Protein AF-A0A1U8IC17-F1 (afdb_monomer)

Structure (mmCIF, N/CA/C/O backbone):
data_AF-A0A1U8IC17-F1
#
_entry.id   AF-A0A1U8IC17-F1
#
loop_
_atom_site.group_PDB
_atom_site.id
_atom_site.type_symbol
_atom_site.label_atom_id
_atom_site.label_alt_id
_atom_site.label_comp_id
_atom_site.label_asym_id
_atom_site.label_entity_id
_atom_site.label_seq_id
_atom_site.pdbx_PDB_ins_code
_atom_site.Cartn_x
_atom_site.Cartn_y
_atom_site.Cartn_z
_atom_site.occupancy
_atom_site.B_iso_or_equiv
_atom_site.auth_seq_id
_atom_site.auth_comp_id
_atom_site.auth_asym_id
_atom_site.auth_atom_id
_atom_site.pdbx_PDB_model_num
ATOM 1 N N . MET A 1 1 ? 4.846 -5.956 4.089 1.00 79.50 1 MET A N 1
ATOM 2 C CA . MET A 1 1 ? 4.095 -5.312 5.195 1.00 79.50 1 MET A CA 1
ATOM 3 C C . MET A 1 1 ? 3.398 -6.319 6.113 1.00 79.50 1 MET A C 1
ATOM 5 O O . MET A 1 1 ? 3.615 -6.245 7.313 1.00 79.50 1 MET A O 1
ATOM 9 N N . LYS A 1 2 ? 2.648 -7.300 5.581 1.00 81.94 2 LYS A N 1
ATOM 10 C CA . LYS A 1 2 ? 1.900 -8.301 6.376 1.00 81.94 2 LYS A CA 1
ATOM 11 C C . LYS A 1 2 ? 2.725 -9.017 7.463 1.00 81.94 2 LYS A C 1
ATOM 13 O O . LYS A 1 2 ? 2.311 -9.045 8.614 1.00 81.94 2 LYS A O 1
ATOM 18 N N . ILE A 1 3 ? 3.926 -9.504 7.128 1.00 84.00 3 ILE A N 1
ATOM 19 C CA . ILE A 1 3 ? 4.834 -10.188 8.076 1.00 84.00 3 ILE A CA 1
ATOM 20 C C . ILE A 1 3 ? 5.244 -9.275 9.245 1.00 84.00 3 ILE A C 1
ATOM 22 O O . ILE A 1 3 ? 5.221 -9.692 10.398 1.00 84.00 3 ILE A O 1
ATOM 26 N N . ALA A 1 4 ? 5.571 -8.010 8.965 1.00 85.56 4 ALA A N 1
ATOM 27 C CA . ALA A 1 4 ? 5.988 -7.055 9.995 1.00 85.56 4 ALA A CA 1
ATOM 28 C C . ALA A 1 4 ? 4.844 -6.695 10.959 1.00 85.56 4 ALA A C 1
ATOM 30 O O . ALA A 1 4 ? 5.073 -6.496 12.151 1.00 85.56 4 ALA A O 1
ATOM 31 N N . LEU A 1 5 ? 3.608 -6.632 10.455 1.00 86.56 5 LEU A N 1
ATOM 32 C CA . LEU A 1 5 ? 2.421 -6.389 11.274 1.00 86.56 5 LEU A CA 1
ATOM 33 C C . LEU A 1 5 ? 2.058 -7.601 12.132 1.00 86.56 5 LEU A C 1
ATOM 35 O O . LEU A 1 5 ? 1.701 -7.426 13.296 1.00 86.56 5 LEU A O 1
ATOM 39 N N . LEU A 1 6 ? 2.197 -8.810 11.582 1.00 87.12 6 LEU A N 1
ATOM 40 C CA . LEU A 1 6 ? 2.054 -10.064 12.325 1.00 87.12 6 LEU A CA 1
ATOM 41 C C . LEU A 1 6 ? 3.057 -10.148 13.475 1.00 87.12 6 LEU A C 1
ATOM 43 O O . LEU A 1 6 ? 2.654 -10.376 14.608 1.00 87.12 6 LEU A O 1
ATOM 47 N N . ALA A 1 7 ? 4.335 -9.857 13.218 1.00 85.56 7 ALA A N 1
ATOM 48 C CA . ALA A 1 7 ? 5.377 -9.864 14.247 1.00 85.56 7 ALA A CA 1
ATOM 49 C C . ALA A 1 7 ? 5.104 -8.884 15.405 1.00 85.56 7 ALA A C 1
ATOM 51 O O . ALA A 1 7 ? 5.613 -9.066 16.506 1.00 85.56 7 ALA A O 1
ATOM 52 N N . LYS A 1 8 ? 4.302 -7.839 15.163 1.00 85.62 8 LYS A N 1
ATOM 53 C CA . LYS A 1 8 ? 3.913 -6.836 16.162 1.00 85.62 8 LYS A CA 1
ATOM 54 C C . LYS A 1 8 ? 2.501 -7.028 16.723 1.00 85.62 8 LYS A C 1
ATOM 56 O O . LYS A 1 8 ? 2.030 -6.140 17.429 1.00 85.62 8 LYS A O 1
ATOM 61 N N . ASN A 1 9 ? 1.810 -8.122 16.389 1.00 85.00 9 ASN A N 1
ATOM 62 C CA . ASN A 1 9 ? 0.401 -8.358 16.737 1.00 85.00 9 ASN A CA 1
ATOM 63 C C . ASN A 1 9 ? -0.541 -7.212 16.314 1.00 85.00 9 ASN A C 1
ATOM 65 O O . ASN A 1 9 ? -1.542 -6.931 16.966 1.00 85.00 9 ASN A O 1
ATOM 69 N N . LYS A 1 10 ? -0.224 -6.524 15.210 1.00 84.81 10 LYS A N 1
ATOM 70 C CA . LYS A 1 10 ? -1.024 -5.409 14.672 1.00 84.81 10 LYS A CA 1
ATOM 71 C C . LYS A 1 10 ? -1.809 -5.773 13.416 1.00 84.81 10 LYS A C 1
ATOM 73 O O . LYS A 1 10 ? -2.480 -4.909 12.862 1.00 84.81 10 LYS A O 1
ATOM 78 N N . LEU A 1 11 ? -1.753 -7.031 12.967 1.00 86.12 11 LEU A N 1
ATOM 79 C CA . LEU A 1 11 ? -2.472 -7.451 11.762 1.00 86.12 11 LEU A CA 1
ATOM 80 C C . LEU A 1 11 ? -3.989 -7.245 11.899 1.00 86.12 11 LEU A C 1
ATOM 82 O O . LEU A 1 11 ? -4.640 -6.857 10.935 1.00 86.12 11 LEU A O 1
ATOM 86 N N . GLY A 1 12 ? -4.537 -7.391 13.108 1.00 83.50 12 GLY A N 1
ATOM 87 C CA . GLY A 1 12 ? -5.974 -7.257 13.314 1.00 83.50 12 GLY A CA 1
ATOM 88 C C . GLY A 1 12 ? -6.549 -5.864 13.021 1.00 83.50 12 GLY A C 1
ATOM 89 O O . GLY A 1 12 ? -7.735 -5.771 12.719 1.00 83.50 12 GLY A O 1
ATOM 90 N N . PHE A 1 13 ? -5.724 -4.807 13.031 1.00 84.75 13 PHE A N 1
ATOM 91 C CA . PHE A 1 13 ? -6.115 -3.446 12.618 1.00 84.75 13 PHE A CA 1
ATOM 92 C C . PHE A 1 13 ? -6.267 -3.302 11.100 1.00 84.75 13 PHE A C 1
ATOM 94 O O . PHE A 1 13 ? -6.965 -2.414 10.621 1.00 84.75 13 PHE A O 1
ATOM 101 N N . VAL A 1 14 ? -5.576 -4.156 10.348 1.00 86.25 14 VAL A N 1
ATOM 102 C CA . VAL A 1 14 ? -5.565 -4.167 8.887 1.00 86.25 14 VAL A CA 1
ATOM 103 C C . VAL A 1 14 ? -6.685 -5.048 8.345 1.00 86.25 14 VAL A C 1
ATOM 105 O O . VAL A 1 14 ? -7.418 -4.625 7.459 1.00 86.25 14 VAL A O 1
ATOM 108 N N . ASP A 1 15 ? -6.857 -6.232 8.930 1.00 83.69 15 ASP A N 1
ATOM 109 C CA . ASP A 1 15 ? -7.887 -7.194 8.524 1.00 83.69 15 ASP A CA 1
ATOM 110 C C . ASP A 1 15 ? -9.280 -6.856 9.107 1.00 83.69 15 ASP A C 1
ATOM 112 O O . ASP A 1 15 ? -10.257 -7.549 8.842 1.00 83.69 15 ASP A O 1
ATOM 116 N N . GLY A 1 16 ? -9.393 -5.790 9.911 1.00 82.19 16 GLY A N 1
ATOM 117 C CA . GLY A 1 16 ? -10.661 -5.296 10.467 1.00 82.19 16 GLY A CA 1
ATOM 118 C C . GLY A 1 16 ? -11.154 -6.013 11.730 1.00 82.19 16 GLY A C 1
ATOM 119 O O . GLY A 1 16 ? -12.099 -5.549 12.357 1.00 82.19 16 GLY A O 1
ATOM 120 N N . THR A 1 17 ? -10.489 -7.090 12.158 1.00 83.06 17 THR A N 1
ATOM 121 C CA . THR A 1 17 ? -10.752 -7.801 13.431 1.00 83.06 17 THR A CA 1
ATOM 122 C C . THR A 1 17 ? -10.689 -6.907 14.675 1.00 83.06 17 THR A C 1
ATOM 124 O O . THR A 1 17 ? -11.408 -7.153 15.637 1.00 83.06 17 THR A O 1
ATOM 127 N N . TYR A 1 18 ? -9.842 -5.874 14.673 1.00 83.06 18 TYR A N 1
ATOM 128 C CA . TYR A 1 18 ? -9.818 -4.834 15.702 1.00 83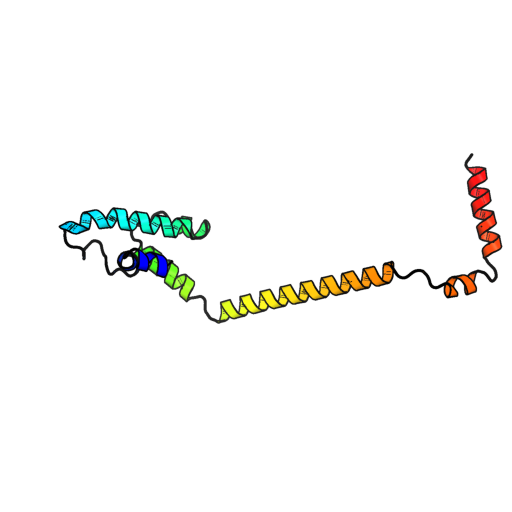.06 18 TYR A CA 1
ATOM 129 C C . TYR A 1 18 ? -10.492 -3.583 15.152 1.00 83.06 18 TYR A C 1
ATOM 131 O O . TYR A 1 18 ? -9.827 -2.646 14.706 1.00 83.06 18 TYR A O 1
ATOM 139 N N . SER A 1 19 ? -11.821 -3.587 15.149 1.00 79.25 19 SER A N 1
ATOM 140 C CA . SER A 1 19 ? -12.615 -2.389 14.895 1.00 79.25 19 SER A CA 1
ATOM 141 C C . SER A 1 19 ? -12.766 -1.573 16.179 1.00 79.25 19 SER A C 1
ATOM 143 O O . SER A 1 19 ? -12.613 -2.097 17.285 1.00 79.25 19 SER A O 1
ATOM 145 N N . LYS A 1 20 ? -13.069 -0.284 16.028 1.00 77.75 20 LYS A N 1
ATOM 146 C CA . LYS A 1 20 ? -13.268 0.620 17.164 1.00 77.75 20 LYS A CA 1
ATOM 147 C C . LYS A 1 20 ? -14.386 0.140 18.098 1.00 77.75 20 LYS A C 1
ATOM 149 O O . LYS A 1 20 ? -14.240 0.252 19.306 1.00 77.75 20 LYS A O 1
ATOM 154 N N . ASP A 1 21 ? -15.430 -0.462 17.531 1.00 79.06 21 ASP A N 1
ATOM 155 C CA . ASP A 1 21 ? -16.619 -0.917 18.259 1.00 79.06 21 ASP A CA 1
ATOM 156 C C . ASP A 1 21 ? -16.492 -2.357 18.791 1.00 79.06 21 ASP A C 1
ATOM 158 O O . ASP A 1 21 ? -17.310 -2.800 19.592 1.00 79.06 21 ASP A O 1
ATOM 162 N N . SER A 1 22 ? -15.484 -3.116 18.341 1.00 75.38 22 SER A N 1
ATOM 163 C CA . SER A 1 22 ? -15.291 -4.523 18.729 1.00 75.38 22 SER A CA 1
ATOM 164 C C . SER A 1 22 ? -14.287 -4.722 19.861 1.00 75.38 22 SER A C 1
ATOM 166 O O . SER A 1 22 ? -14.110 -5.849 20.323 1.00 75.38 22 SER A O 1
ATOM 168 N N . LEU A 1 23 ? -13.573 -3.671 20.267 1.00 76.44 23 LEU A N 1
ATOM 169 C CA . LEU A 1 23 ? -12.635 -3.750 21.379 1.00 76.44 23 LEU A CA 1
ATOM 170 C C . LEU A 1 23 ? -13.355 -3.477 22.704 1.00 76.44 23 LEU A C 1
ATOM 172 O O . LEU A 1 23 ? -14.181 -2.569 22.760 1.00 76.44 23 LEU A O 1
ATOM 176 N N . PRO A 1 24 ? -13.019 -4.213 23.778 1.00 78.19 24 PRO A N 1
ATOM 177 C CA . PRO A 1 24 ? -13.487 -3.883 25.120 1.00 78.19 24 PRO A CA 1
ATOM 178 C C . PRO A 1 24 ? -13.138 -2.433 25.477 1.00 78.19 24 PRO A C 1
ATOM 180 O O . PRO A 1 24 ? -12.057 -1.964 25.108 1.00 78.19 24 PRO A O 1
ATOM 183 N N . ASP A 1 25 ? -13.999 -1.750 26.238 1.00 71.00 25 ASP A N 1
ATOM 184 C CA . ASP A 1 25 ? -13.808 -0.342 26.637 1.00 71.00 25 ASP A CA 1
ATOM 185 C C . ASP A 1 25 ? -12.427 -0.081 27.269 1.00 71.00 25 ASP A C 1
ATOM 187 O O . ASP A 1 25 ? -11.799 0.949 27.019 1.00 71.00 25 ASP A O 1
ATOM 191 N N . GLU A 1 26 ? -11.892 -1.057 28.007 1.00 70.31 26 GLU A N 1
ATOM 192 C CA . GLU A 1 26 ? -10.556 -1.003 28.615 1.00 70.31 26 GLU A CA 1
ATOM 193 C C . GLU A 1 26 ? -9.408 -0.933 27.593 1.00 70.31 26 GLU A C 1
ATOM 195 O O . GLU A 1 26 ? -8.326 -0.454 27.916 1.00 70.31 26 GLU A O 1
ATOM 200 N N . MET A 1 27 ? -9.615 -1.390 26.356 1.00 70.12 27 MET A N 1
ATOM 201 C CA . MET A 1 27 ? -8.617 -1.386 25.276 1.00 70.12 27 MET A CA 1
ATOM 202 C C . MET A 1 27 ? -8.947 -0.396 24.153 1.00 70.12 27 MET A C 1
ATOM 204 O O . MET A 1 27 ? -8.072 -0.083 23.340 1.00 70.12 27 MET A O 1
ATOM 208 N N . GLY A 1 28 ? -10.168 0.145 24.115 1.00 75.00 28 GLY A N 1
ATOM 209 C CA . GLY A 1 28 ? -10.612 1.097 23.095 1.00 75.00 28 GLY A CA 1
ATOM 210 C C . GLY A 1 28 ? -9.734 2.351 23.011 1.00 75.00 28 GLY A C 1
ATOM 211 O O . GLY A 1 28 ? -9.467 2.850 21.916 1.00 75.00 28 GLY A O 1
ATOM 212 N N . TYR A 1 29 ? -9.175 2.809 24.138 1.00 81.12 29 TYR A N 1
ATOM 213 C CA . TYR A 1 29 ? -8.267 3.964 24.160 1.00 81.12 29 TYR A CA 1
ATOM 214 C C . TYR A 1 29 ? -6.951 3.728 23.393 1.00 81.12 29 TYR A C 1
ATOM 216 O O . TYR A 1 29 ? -6.341 4.677 22.899 1.00 81.12 29 TYR A O 1
ATOM 224 N N . GLN A 1 30 ? -6.503 2.471 23.271 1.00 81.94 30 GLN A N 1
ATOM 225 C CA . GLN A 1 30 ? -5.282 2.109 22.541 1.00 81.94 30 GLN A CA 1
ATOM 226 C C . GLN A 1 30 ? -5.518 1.922 21.041 1.00 81.94 30 GLN A C 1
ATOM 228 O O . GLN A 1 30 ? -4.550 1.833 20.275 1.00 81.94 30 GLN A O 1
ATOM 233 N N . TRP A 1 31 ? -6.781 1.868 20.611 1.00 88.38 31 TRP A N 1
ATOM 234 C CA . TRP A 1 31 ? -7.124 1.650 19.213 1.00 88.38 31 TRP A CA 1
ATOM 235 C C . TRP A 1 31 ? -6.658 2.813 18.338 1.00 88.38 31 TRP A C 1
ATOM 237 O O . TRP A 1 31 ? -5.929 2.595 17.372 1.00 88.38 31 TRP A O 1
ATOM 247 N N . GLU A 1 32 ? -7.004 4.047 18.716 1.00 88.06 32 GLU A N 1
ATOM 248 C CA . GLU A 1 32 ? -6.716 5.251 17.926 1.00 88.06 32 GLU A CA 1
ATOM 249 C C . GLU A 1 32 ? -5.200 5.463 17.714 1.00 88.06 32 GLU A C 1
ATOM 251 O O . GLU A 1 32 ? -4.774 5.580 16.561 1.00 88.06 32 GLU A O 1
ATOM 256 N N . PRO A 1 33 ? -4.331 5.394 18.749 1.00 89.56 33 PRO A N 1
ATOM 257 C CA . PRO A 1 33 ? -2.885 5.499 18.546 1.00 89.56 33 PRO A CA 1
ATOM 258 C C . PRO A 1 33 ? -2.316 4.380 17.665 1.00 89.56 33 PRO A C 1
ATOM 260 O O . PRO A 1 33 ? -1.449 4.627 16.825 1.00 89.56 33 PRO A O 1
ATOM 263 N N . CYS A 1 34 ? -2.795 3.141 17.825 1.00 89.19 34 CYS A N 1
ATOM 264 C CA . CYS A 1 34 ? -2.347 2.024 16.994 1.00 89.19 34 CYS A CA 1
ATOM 265 C C . CYS A 1 34 ? -2.759 2.201 15.529 1.00 89.19 34 CYS A C 1
ATOM 267 O O . CYS A 1 34 ? -1.941 1.950 14.642 1.00 89.19 34 CYS A O 1
ATOM 269 N N . ASN A 1 35 ? -3.985 2.663 15.288 1.00 90.94 35 ASN A N 1
ATOM 270 C CA . ASN A 1 35 ? -4.511 2.976 13.966 1.00 90.94 35 ASN A CA 1
ATOM 271 C C . ASN A 1 35 ? -3.657 4.061 13.282 1.00 90.94 35 ASN A C 1
ATOM 273 O O . ASN A 1 35 ? -3.160 3.841 12.179 1.00 90.94 35 ASN A O 1
ATOM 277 N N . VAL A 1 36 ? -3.352 5.168 13.971 1.00 90.81 36 VAL A N 1
ATOM 278 C CA . VAL A 1 36 ? -2.492 6.239 13.429 1.00 90.81 36 VAL A CA 1
ATOM 279 C C . VAL A 1 36 ? -1.063 5.756 13.148 1.00 90.81 36 VAL A C 1
ATOM 281 O O . VAL A 1 36 ? -0.501 6.072 12.098 1.00 90.81 36 VAL A O 1
ATOM 284 N N . ILE A 1 37 ? -0.463 4.952 14.033 1.00 91.56 37 ILE A N 1
ATOM 285 C CA . ILE A 1 37 ? 0.887 4.404 13.810 1.00 91.56 37 ILE A CA 1
ATOM 286 C C . ILE A 1 37 ? 0.920 3.541 12.548 1.00 91.56 37 ILE A C 1
ATOM 288 O O . ILE A 1 37 ? 1.820 3.697 11.720 1.00 91.56 37 ILE A O 1
ATOM 292 N N . VAL A 1 38 ? -0.049 2.643 12.376 1.00 91.12 38 VAL A N 1
ATOM 293 C CA . VAL A 1 38 ? -0.081 1.768 11.200 1.00 91.12 38 VAL A CA 1
ATOM 294 C C . VAL A 1 38 ? -0.389 2.570 9.929 1.00 91.12 38 VAL A C 1
ATOM 296 O O . VAL A 1 38 ? 0.250 2.317 8.907 1.00 91.12 38 VAL A O 1
ATOM 299 N N . LEU A 1 39 ? -1.250 3.597 9.990 1.00 91.69 39 LEU A N 1
ATOM 300 C CA . LEU A 1 39 ? -1.435 4.551 8.885 1.00 91.69 39 LEU A CA 1
ATOM 301 C C . LEU A 1 39 ? -0.118 5.233 8.506 1.00 91.69 39 LEU A C 1
ATOM 303 O O . LEU A 1 39 ? 0.206 5.298 7.323 1.00 91.69 39 LEU A O 1
ATOM 307 N N . SER A 1 40 ? 0.679 5.679 9.483 1.00 91.75 40 SER A N 1
ATOM 308 C CA . SER A 1 40 ? 1.981 6.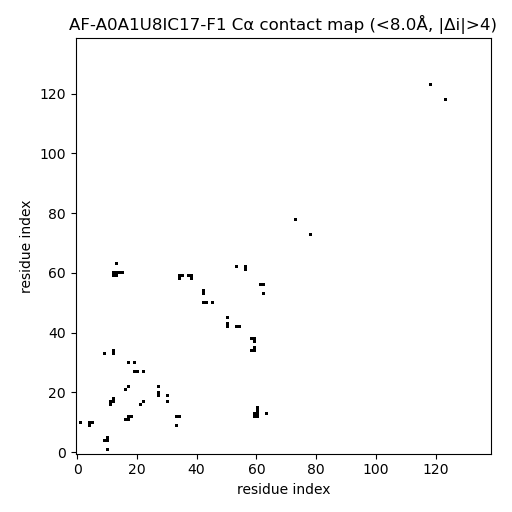303 9.211 1.00 91.75 40 SER A CA 1
ATOM 309 C C . SER A 1 40 ? 2.942 5.349 8.496 1.00 91.75 40 SER A C 1
ATOM 311 O O . SER A 1 40 ? 3.641 5.749 7.568 1.00 91.75 40 SER A O 1
ATOM 313 N N . TRP A 1 41 ? 2.951 4.064 8.868 1.00 91.81 41 TRP A N 1
ATOM 314 C CA . TRP A 1 41 ? 3.772 3.059 8.191 1.00 91.81 41 TRP A CA 1
ATOM 315 C C . TRP A 1 41 ? 3.319 2.849 6.751 1.00 91.81 41 TRP A C 1
ATOM 317 O O . TRP A 1 41 ? 4.161 2.784 5.861 1.00 91.81 41 TRP A O 1
ATOM 327 N N . ILE A 1 42 ? 2.009 2.803 6.503 1.00 90.38 42 ILE A N 1
ATOM 328 C CA . ILE A 1 42 ? 1.465 2.697 5.147 1.00 90.38 42 ILE A CA 1
ATOM 329 C C . ILE A 1 42 ? 1.844 3.940 4.331 1.00 90.38 42 ILE A C 1
ATOM 331 O O . ILE A 1 42 ? 2.450 3.798 3.270 1.00 90.38 42 ILE A O 1
ATOM 335 N N . LEU A 1 43 ? 1.582 5.144 4.846 1.00 91.25 43 LEU A N 1
ATOM 336 C CA . LEU A 1 43 ? 1.898 6.419 4.191 1.00 91.25 43 LEU A CA 1
ATOM 337 C C . LEU A 1 43 ? 3.377 6.540 3.806 1.00 91.25 43 LEU A C 1
ATOM 339 O O . LEU A 1 43 ? 3.683 7.032 2.724 1.00 91.25 43 LEU A O 1
ATOM 343 N N . ASN A 1 44 ? 4.279 6.042 4.654 1.00 90.81 44 ASN A N 1
ATOM 344 C CA . ASN A 1 44 ? 5.723 6.055 4.408 1.00 90.81 44 ASN A CA 1
ATOM 345 C C . ASN A 1 44 ? 6.203 4.994 3.403 1.00 90.81 44 ASN A C 1
ATOM 347 O O . ASN A 1 44 ? 7.358 5.031 2.987 1.00 90.81 44 ASN A O 1
ATOM 351 N N . THR A 1 45 ? 5.357 4.033 3.029 1.00 88.94 45 THR A N 1
ATOM 352 C CA . THR A 1 45 ? 5.725 2.941 2.104 1.00 88.94 45 THR A CA 1
ATOM 353 C C . THR A 1 45 ? 5.132 3.089 0.709 1.00 88.94 45 THR A C 1
ATOM 355 O O . THR A 1 45 ? 5.647 2.490 -0.234 1.00 88.94 45 THR A O 1
ATOM 358 N N . VAL A 1 46 ? 4.054 3.860 0.559 1.00 89.38 46 VAL A N 1
ATOM 359 C CA . VAL A 1 46 ? 3.393 4.077 -0.733 1.00 89.38 46 VAL A CA 1
ATOM 360 C C . VAL A 1 46 ? 4.004 5.262 -1.488 1.00 89.38 46 VAL A C 1
ATOM 362 O O . VAL A 1 46 ? 4.686 6.109 -0.913 1.00 89.38 46 VAL A O 1
ATOM 365 N N . SER A 1 47 ? 3.760 5.338 -2.800 1.00 90.31 47 SER A N 1
ATOM 366 C CA . SER A 1 47 ? 4.187 6.491 -3.601 1.00 90.31 47 SER A CA 1
ATOM 367 C C . SER A 1 47 ? 3.476 7.774 -3.153 1.00 90.31 47 SER A C 1
ATOM 369 O O . SER A 1 47 ? 2.379 7.725 -2.597 1.00 90.31 47 SER A O 1
ATOM 371 N N . LYS A 1 48 ? 4.067 8.939 -3.449 1.00 89.56 48 LYS A N 1
ATOM 372 C CA . LYS A 1 48 ? 3.489 10.250 -3.094 1.00 89.56 48 LYS A CA 1
ATOM 373 C C . LYS A 1 48 ? 2.083 10.475 -3.667 1.00 89.56 48 LYS A C 1
ATOM 375 O O . LYS A 1 48 ? 1.253 11.130 -3.051 1.00 89.56 48 LYS A O 1
ATOM 380 N N . GLU A 1 49 ? 1.817 9.930 -4.850 1.00 88.75 49 GLU A N 1
ATOM 381 C CA . GLU A 1 49 ? 0.503 10.013 -5.492 1.00 88.75 49 GLU A CA 1
ATOM 382 C C . GLU A 1 49 ? -0.550 9.201 -4.725 1.00 88.75 49 GLU A C 1
ATOM 384 O O . GLU A 1 49 ? -1.665 9.666 -4.493 1.00 88.75 49 GLU A O 1
ATOM 389 N N . LEU A 1 50 ? -0.182 7.997 -4.282 1.00 86.31 50 LEU A N 1
ATOM 390 C CA . LEU A 1 50 ? -1.045 7.152 -3.461 1.00 86.31 50 LEU A CA 1
ATOM 391 C C . LEU A 1 50 ? -1.223 7.736 -2.058 1.00 86.31 50 LEU A C 1
ATOM 393 O O . LEU A 1 50 ? -2.347 7.748 -1.562 1.00 86.31 50 LEU A O 1
ATOM 397 N N . SER A 1 51 ? -0.160 8.264 -1.441 1.00 89.12 51 SER A N 1
ATOM 398 C CA . SER A 1 51 ? -0.217 8.838 -0.093 1.00 89.12 51 SER A C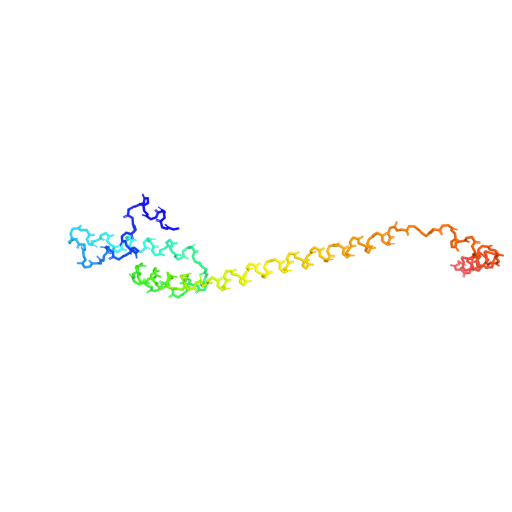A 1
ATOM 399 C C . SER A 1 51 ? -1.175 10.028 -0.015 1.00 89.12 51 SER A C 1
ATOM 401 O O . SER A 1 51 ? -1.972 10.098 0.918 1.00 89.12 51 SER A O 1
ATOM 403 N N . ALA A 1 52 ? -1.183 10.904 -1.026 1.00 88.94 52 ALA A N 1
ATOM 404 C CA . ALA A 1 52 ? -2.093 12.049 -1.101 1.00 88.94 52 ALA A CA 1
ATOM 405 C C . ALA A 1 52 ? -3.576 11.643 -1.054 1.00 88.94 52 ALA A C 1
ATOM 407 O O . ALA A 1 52 ? -4.411 12.397 -0.560 1.00 88.94 52 ALA A O 1
ATOM 408 N N . ARG A 1 53 ? -3.910 10.439 -1.531 1.00 87.12 53 ARG A N 1
ATOM 409 C CA . ARG A 1 53 ? -5.287 9.923 -1.549 1.00 87.12 53 ARG A CA 1
ATOM 410 C C . ARG A 1 53 ? -5.727 9.315 -0.220 1.00 87.12 53 ARG A C 1
ATOM 412 O O . ARG A 1 53 ? -6.925 9.228 0.020 1.00 87.12 53 ARG A O 1
ATOM 419 N N . ILE A 1 54 ? -4.786 8.884 0.620 1.00 89.69 54 ILE A N 1
ATOM 420 C CA . ILE A 1 54 ? -5.070 8.156 1.870 1.00 89.69 54 ILE A CA 1
ATOM 421 C C . ILE A 1 54 ? -4.698 8.946 3.133 1.00 89.69 54 ILE A C 1
ATOM 423 O O . ILE A 1 54 ? -4.970 8.487 4.236 1.00 89.69 54 ILE A O 1
ATOM 427 N N . ILE A 1 55 ? -4.101 10.135 2.994 1.00 87.31 55 ILE A N 1
ATOM 428 C CA . ILE A 1 55 ? -3.623 10.963 4.116 1.00 87.31 55 ILE A CA 1
ATOM 429 C C . ILE A 1 55 ? -4.728 11.372 5.101 1.00 87.31 55 ILE A C 1
ATOM 431 O O . ILE A 1 55 ? -4.454 11.541 6.284 1.00 87.31 55 ILE A O 1
ATOM 435 N N . PHE A 1 56 ? -5.974 11.486 4.632 1.00 86.38 56 PHE A N 1
ATOM 436 C CA . PHE A 1 56 ? -7.137 11.840 5.455 1.00 86.38 56 PHE A CA 1
ATOM 437 C C . PHE A 1 56 ? -7.969 10.628 5.890 1.00 86.38 56 PHE A C 1
ATOM 439 O O . PHE A 1 56 ? -9.087 10.787 6.378 1.00 86.38 56 PHE A O 1
ATOM 446 N N . ALA A 1 57 ? -7.470 9.409 5.685 1.00 87.56 57 ALA A N 1
ATOM 447 C CA . ALA A 1 57 ? -8.209 8.221 6.068 1.00 87.56 57 ALA A CA 1
ATOM 448 C C . ALA A 1 57 ? -8.219 8.038 7.591 1.00 87.56 57 ALA A C 1
ATOM 450 O O . ALA A 1 57 ? -7.188 8.122 8.252 1.00 87.56 57 ALA A O 1
ATOM 451 N N . SER A 1 58 ? -9.395 7.733 8.134 1.00 86.75 58 SER A N 1
ATOM 452 C CA . SER A 1 58 ? -9.608 7.520 9.569 1.00 86.75 58 SER A CA 1
ATOM 453 C C . SER A 1 58 ? -9.387 6.074 10.015 1.00 86.75 58 SER A C 1
ATOM 455 O O . SER A 1 58 ? -9.273 5.811 11.207 1.00 86.75 58 SER A O 1
ATOM 457 N N . SER A 1 59 ? -9.325 5.120 9.084 1.00 89.00 59 SER A N 1
ATOM 458 C CA . SER A 1 59 ? -9.207 3.694 9.392 1.00 89.00 59 SER A CA 1
ATOM 459 C C . SER A 1 59 ? -8.178 3.016 8.500 1.00 89.00 59 SER A C 1
ATOM 461 O O . SER A 1 59 ? -8.278 3.047 7.270 1.00 89.00 59 SER A O 1
ATOM 463 N N . VAL A 1 60 ? -7.218 2.345 9.137 1.00 91.31 60 VAL A N 1
ATOM 464 C CA . VAL A 1 60 ? -6.230 1.485 8.476 1.00 91.31 60 VAL A CA 1
ATOM 465 C C . VAL A 1 60 ? -6.906 0.410 7.632 1.00 91.31 60 VAL A C 1
ATOM 467 O O . VAL A 1 60 ? -6.464 0.162 6.514 1.00 91.31 60 VAL A O 1
ATOM 470 N N . ALA A 1 61 ? -7.968 -0.219 8.144 1.00 90.62 61 ALA A N 1
ATOM 471 C CA . ALA A 1 61 ? -8.654 -1.309 7.453 1.00 90.62 61 ALA A CA 1
ATOM 472 C C . ALA A 1 61 ? -9.263 -0.843 6.122 1.00 90.62 61 ALA A C 1
ATOM 474 O O . ALA A 1 61 ? -9.161 -1.533 5.109 1.00 90.62 61 ALA A O 1
ATOM 475 N N . VAL A 1 62 ? -9.836 0.366 6.096 1.00 89.50 62 VAL A N 1
ATOM 476 C CA . VAL A 1 62 ? -10.394 0.965 4.872 1.00 89.50 62 VAL A CA 1
ATOM 477 C C . VAL A 1 62 ? -9.291 1.231 3.851 1.00 89.50 62 VAL A C 1
ATOM 479 O O . VAL A 1 62 ? -9.413 0.831 2.695 1.00 89.50 62 VAL A O 1
ATOM 482 N N . VAL A 1 63 ? -8.190 1.853 4.285 1.00 91.56 63 VAL A N 1
ATOM 483 C CA . VAL A 1 63 ? -7.025 2.116 3.423 1.00 91.56 63 VAL A CA 1
ATOM 484 C C . VAL A 1 63 ? -6.460 0.820 2.863 1.00 91.56 63 VAL A C 1
ATOM 486 O O . VAL A 1 63 ? -6.174 0.726 1.672 1.00 91.56 63 VAL A O 1
ATOM 489 N N . TRP A 1 64 ? -6.294 -0.186 3.716 1.00 90.31 64 TRP A N 1
ATOM 490 C CA . TRP A 1 64 ? -5.741 -1.461 3.304 1.00 90.31 64 TRP A CA 1
ATOM 491 C C . TRP A 1 64 ? -6.638 -2.187 2.312 1.00 90.31 64 TRP A C 1
ATOM 493 O O . TRP A 1 64 ? -6.120 -2.722 1.339 1.00 90.31 64 TRP A O 1
ATOM 503 N N . ASN A 1 65 ? -7.956 -2.176 2.508 1.00 87.75 65 ASN A N 1
ATOM 504 C CA . ASN A 1 65 ? -8.887 -2.786 1.564 1.00 87.75 65 ASN A CA 1
ATOM 505 C C . ASN A 1 65 ? -8.865 -2.085 0.200 1.00 87.75 65 ASN A C 1
ATOM 507 O O . ASN A 1 65 ? -8.772 -2.774 -0.811 1.00 87.75 65 ASN A O 1
ATOM 511 N N . ASP A 1 66 ? -8.849 -0.748 0.152 1.00 87.06 66 ASP A N 1
ATOM 512 C CA . ASP A 1 66 ? -8.731 0.002 -1.112 1.00 87.06 66 ASP A CA 1
ATOM 513 C C . ASP A 1 66 ? -7.401 -0.296 -1.830 1.00 87.06 66 ASP A C 1
ATOM 515 O O . ASP A 1 66 ? -7.368 -0.549 -3.037 1.00 87.06 66 ASP A O 1
ATOM 519 N N . LEU A 1 67 ? -6.288 -0.339 -1.088 1.00 86.50 67 LEU A N 1
ATOM 520 C CA . LEU A 1 67 ? -4.988 -0.729 -1.639 1.00 86.50 67 LEU A CA 1
ATOM 521 C C . LEU A 1 67 ? -4.992 -2.183 -2.118 1.00 86.50 67 LEU A C 1
ATOM 523 O O . LEU A 1 67 ? -4.504 -2.472 -3.209 1.00 86.50 67 LEU A O 1
ATOM 527 N N . SER A 1 68 ? -5.545 -3.089 -1.317 1.00 83.44 68 SER A N 1
ATOM 528 C CA . SER A 1 68 ? -5.631 -4.514 -1.610 1.00 83.44 68 SER A CA 1
ATOM 529 C C . SER A 1 68 ? -6.468 -4.762 -2.854 1.00 83.44 68 SER A C 1
ATOM 531 O O . SER A 1 68 ? -6.034 -5.524 -3.704 1.00 83.44 68 SER A O 1
ATOM 533 N N . GLU A 1 69 ? -7.606 -4.093 -3.027 1.00 83.31 69 GLU A N 1
ATOM 534 C CA . GLU A 1 69 ? -8.444 -4.242 -4.216 1.00 83.31 69 GLU A CA 1
ATOM 535 C C . GLU A 1 69 ? -7.711 -3.772 -5.480 1.00 83.31 69 GLU A C 1
ATOM 537 O O . GLU A 1 69 ? -7.731 -4.446 -6.510 1.00 83.31 69 GLU A O 1
ATOM 542 N N . ARG A 1 70 ? -7.002 -2.641 -5.409 1.00 77.94 70 ARG A N 1
ATOM 543 C CA . ARG A 1 70 ? -6.236 -2.107 -6.547 1.00 77.94 70 ARG A CA 1
ATOM 544 C C . ARG A 1 70 ? -5.024 -2.958 -6.899 1.00 77.94 70 ARG A C 1
ATOM 546 O O . ARG A 1 70 ? -4.702 -3.091 -8.076 1.00 77.94 70 ARG A O 1
ATOM 553 N N . LEU A 1 71 ? -4.352 -3.513 -5.893 1.00 72.19 71 LEU A N 1
ATOM 554 C CA . LEU A 1 71 ? -3.150 -4.328 -6.072 1.00 72.19 71 LEU A CA 1
ATOM 555 C C . LEU A 1 71 ? -3.478 -5.793 -6.387 1.00 72.19 71 LEU A C 1
ATOM 557 O O . LEU A 1 71 ? -2.742 -6.416 -7.142 1.00 72.19 71 LEU A O 1
ATOM 561 N N . HIS A 1 72 ? -4.591 -6.339 -5.893 1.00 68.12 72 HIS A N 1
ATOM 562 C CA . HIS A 1 72 ? -5.087 -7.656 -6.310 1.00 68.12 72 HIS A CA 1
ATOM 563 C C . HIS A 1 72 ? -5.608 -7.640 -7.745 1.00 68.12 72 HIS A C 1
ATOM 565 O O . HIS A 1 72 ? -5.520 -8.654 -8.428 1.00 68.12 72 HIS A O 1
ATOM 571 N N . LYS A 1 73 ? -6.078 -6.487 -8.239 1.00 61.75 73 LYS A N 1
ATOM 572 C CA . LYS A 1 73 ? -6.368 -6.269 -9.665 1.00 61.75 73 LYS A CA 1
ATOM 573 C C . LYS A 1 73 ? -5.114 -6.197 -10.546 1.00 61.75 73 LYS A C 1
ATOM 575 O O . LYS A 1 73 ? -5.246 -5.901 -11.733 1.00 61.75 73 LYS A O 1
ATOM 580 N N . ILE A 1 74 ? -3.911 -6.483 -10.027 1.00 62.66 74 ILE A N 1
ATOM 581 C CA . ILE A 1 74 ? -2.771 -6.864 -10.871 1.00 62.66 74 ILE A CA 1
ATOM 582 C C . ILE A 1 74 ? -3.094 -8.243 -11.453 1.00 62.66 74 ILE A C 1
ATOM 584 O O . ILE A 1 74 ? -2.672 -9.296 -10.986 1.00 62.66 74 ILE A O 1
ATOM 588 N N . ASP A 1 75 ? -3.930 -8.183 -12.475 1.00 66.94 75 ASP A N 1
ATOM 589 C CA . ASP A 1 75 ? -4.359 -9.279 -13.303 1.00 66.94 75 ASP A CA 1
ATOM 590 C C . ASP A 1 75 ? -3.117 -9.848 -14.004 1.00 66.94 75 ASP A C 1
ATOM 592 O O . ASP A 1 75 ? -2.195 -9.100 -14.355 1.00 66.94 75 ASP A O 1
ATOM 596 N N . GLY A 1 76 ? -3.038 -11.167 -14.183 1.00 72.69 76 GLY A N 1
ATOM 597 C CA . GLY A 1 76 ? -1.851 -11.822 -14.758 1.00 72.69 76 GLY A CA 1
ATOM 598 C C . GLY A 1 76 ? -1.428 -11.213 -16.105 1.00 72.69 76 GLY A C 1
ATOM 599 O O . GLY A 1 76 ? -0.248 -11.221 -16.457 1.00 72.69 76 GLY A O 1
ATOM 600 N N . SER A 1 77 ? -2.378 -10.583 -16.800 1.00 77.50 77 SER A N 1
ATOM 601 C CA . SER A 1 77 ? -2.191 -9.737 -17.978 1.00 77.50 77 SER A CA 1
ATOM 602 C C . SER A 1 77 ? -1.210 -8.571 -17.765 1.00 77.50 77 SER A C 1
ATOM 604 O O . SER A 1 77 ? -0.338 -8.349 -18.606 1.00 77.50 77 SER A O 1
ATOM 606 N N . ARG A 1 78 ? -1.277 -7.846 -16.640 1.00 80.38 78 ARG A N 1
ATOM 607 C CA . ARG A 1 78 ? -0.371 -6.729 -16.326 1.00 80.38 78 ARG A CA 1
ATOM 608 C C . ARG A 1 78 ? 1.036 -7.215 -16.001 1.00 80.38 78 ARG A C 1
ATOM 610 O O . ARG A 1 78 ? 1.997 -6.585 -16.435 1.00 80.38 78 ARG A O 1
ATOM 617 N N . ILE A 1 79 ? 1.160 -8.337 -15.290 1.00 83.69 79 ILE A N 1
ATOM 618 C CA . ILE A 1 79 ? 2.456 -8.982 -15.020 1.00 83.69 79 ILE A CA 1
ATOM 619 C C . ILE A 1 79 ? 3.087 -9.427 -16.337 1.00 83.69 79 ILE A C 1
ATOM 621 O O . ILE A 1 79 ? 4.230 -9.078 -16.616 1.00 83.69 79 ILE A O 1
ATOM 625 N N . TYR A 1 80 ? 2.326 -10.129 -17.177 1.00 85.38 80 TYR A N 1
ATOM 626 C CA . TYR A 1 80 ? 2.782 -10.563 -18.493 1.00 85.38 80 TYR A CA 1
ATOM 627 C C . TYR A 1 80 ? 3.215 -9.381 -19.368 1.00 85.38 80 TYR A C 1
ATOM 629 O O . TYR A 1 80 ? 4.288 -9.420 -19.968 1.00 85.38 80 TYR A O 1
ATOM 637 N N . PHE A 1 81 ? 2.423 -8.305 -19.397 1.00 88.56 81 PHE A N 1
ATOM 638 C CA . PHE A 1 81 ? 2.757 -7.088 -20.133 1.00 88.56 81 PHE A CA 1
ATOM 639 C C . PHE A 1 81 ? 4.083 -6.482 -19.660 1.00 88.56 81 PHE A C 1
ATOM 641 O O . PHE A 1 81 ? 4.954 -6.208 -20.480 1.00 88.56 81 PHE A O 1
ATOM 648 N N . LEU A 1 82 ? 4.268 -6.321 -18.345 1.00 87.75 82 LEU A N 1
ATOM 649 C CA . LEU A 1 82 ? 5.510 -5.787 -17.780 1.00 87.75 82 LEU A CA 1
ATOM 650 C C . LEU A 1 82 ? 6.707 -6.701 -18.073 1.00 87.75 82 LEU A C 1
ATOM 652 O O . LEU A 1 82 ? 7.763 -6.210 -18.458 1.00 87.75 82 LEU A O 1
ATOM 656 N N . HIS A 1 83 ? 6.539 -8.021 -17.960 1.00 89.62 83 HIS A N 1
ATOM 657 C CA . HIS A 1 83 ? 7.568 -8.988 -18.343 1.00 89.62 83 HIS A CA 1
ATOM 658 C C . HIS A 1 83 ? 7.959 -8.848 -19.818 1.00 89.62 83 HIS A C 1
ATOM 660 O O . HIS A 1 83 ? 9.146 -8.826 -20.141 1.00 89.62 83 HIS A O 1
ATOM 666 N N . ARG A 1 84 ? 6.976 -8.720 -20.714 1.00 91.69 84 ARG A N 1
ATOM 667 C CA . ARG A 1 84 ? 7.214 -8.538 -22.148 1.00 91.69 84 ARG A CA 1
ATOM 668 C C . ARG A 1 84 ? 7.952 -7.233 -22.439 1.00 91.69 84 ARG A C 1
ATOM 670 O O . ARG A 1 84 ? 8.903 -7.259 -23.214 1.00 91.69 84 ARG A O 1
ATOM 677 N N . GLU A 1 85 ? 7.555 -6.128 -21.813 1.00 93.94 85 GLU A N 1
ATOM 678 C CA . GLU A 1 85 ? 8.228 -4.832 -21.965 1.00 93.94 85 GLU A CA 1
ATOM 679 C C . GLU A 1 85 ? 9.682 -4.891 -21.487 1.00 93.94 85 GLU A C 1
ATOM 681 O O . GLU A 1 85 ? 10.581 -4.450 -22.198 1.00 93.94 85 GLU A O 1
ATOM 686 N N . ILE A 1 86 ? 9.942 -5.510 -20.332 1.00 91.44 86 ILE A N 1
ATOM 687 C CA . ILE A 1 86 ? 11.305 -5.689 -19.810 1.00 91.44 86 ILE A CA 1
ATOM 688 C C . ILE A 1 86 ? 12.164 -6.495 -20.791 1.00 91.44 86 ILE A C 1
ATOM 690 O O . ILE A 1 86 ? 13.286 -6.096 -21.101 1.00 91.44 86 ILE A O 1
ATOM 694 N N . ILE A 1 87 ? 11.638 -7.609 -21.310 1.00 91.50 87 ILE A N 1
ATOM 695 C CA . ILE A 1 87 ? 12.351 -8.447 -22.284 1.00 91.50 87 ILE A CA 1
ATOM 696 C C . ILE A 1 87 ? 12.607 -7.671 -23.582 1.00 91.50 87 ILE A C 1
ATOM 698 O O . ILE A 1 87 ? 13.721 -7.709 -24.100 1.00 91.50 87 ILE A O 1
ATOM 702 N N . SER A 1 88 ? 11.608 -6.943 -24.084 1.00 91.88 88 SER A N 1
ATOM 703 C CA . SER A 1 88 ? 11.718 -6.106 -25.285 1.00 91.88 88 SER A CA 1
ATOM 704 C C . SER A 1 88 ? 12.811 -5.044 -25.133 1.00 91.88 88 SER A C 1
ATOM 706 O O . SER A 1 88 ? 13.697 -4.925 -25.981 1.00 91.88 88 SER A O 1
ATOM 708 N N . HIS A 1 89 ? 12.819 -4.329 -24.004 1.00 87.88 89 HIS A N 1
ATOM 709 C CA . HIS A 1 89 ? 13.843 -3.336 -23.689 1.00 87.88 89 HIS A CA 1
ATOM 710 C C . HIS A 1 89 ? 15.241 -3.947 -23.592 1.00 87.88 89 HIS A C 1
ATOM 712 O O . HIS A 1 89 ? 16.198 -3.387 -24.128 1.00 87.88 89 HIS A O 1
ATOM 718 N N . PHE A 1 90 ? 15.366 -5.106 -22.945 1.00 88.88 90 PHE A N 1
ATOM 719 C CA . PHE A 1 90 ? 16.640 -5.809 -22.841 1.00 88.88 90 PHE A CA 1
ATOM 720 C C . PHE A 1 90 ? 17.160 -6.243 -24.216 1.00 88.88 90 PHE A C 1
ATOM 722 O O . PHE A 1 90 ? 18.328 -6.02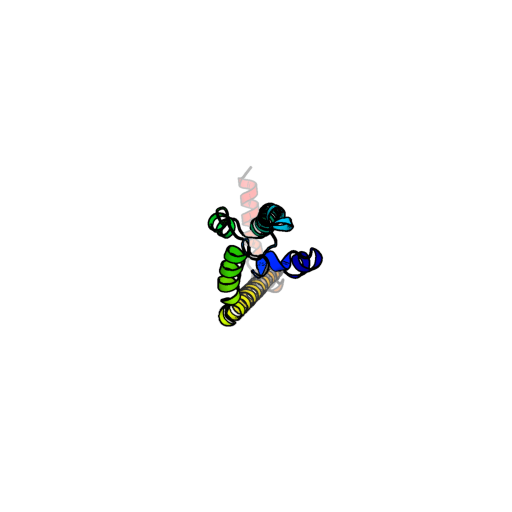7 -24.537 1.00 88.88 90 PHE A O 1
ATOM 729 N N . GLN A 1 91 ? 16.289 -6.787 -25.068 1.00 81.31 91 GLN A N 1
ATOM 730 C CA . GLN A 1 91 ? 16.645 -7.160 -26.436 1.00 81.31 91 GLN A CA 1
ATOM 731 C C . GLN A 1 91 ? 17.091 -5.943 -27.250 1.00 81.31 91 GLN A C 1
ATOM 733 O O . GLN A 1 91 ? 18.146 -5.989 -27.881 1.00 81.31 91 GLN A O 1
ATOM 738 N N . ALA A 1 92 ? 16.352 -4.832 -27.190 1.00 86.06 92 ALA A N 1
ATOM 739 C CA . ALA A 1 92 ? 16.725 -3.590 -27.865 1.00 86.06 92 ALA A CA 1
ATOM 740 C C . ALA A 1 92 ? 18.103 -3.074 -27.413 1.00 86.06 92 ALA A C 1
ATOM 742 O O . ALA A 1 92 ? 18.910 -2.662 -28.248 1.00 86.06 92 ALA A O 1
ATOM 743 N N . HIS A 1 93 ? 18.406 -3.155 -26.114 1.00 89.38 93 HIS A N 1
ATOM 744 C CA . HIS A 1 93 ? 19.714 -2.788 -25.576 1.00 89.38 93 HIS A CA 1
ATOM 745 C C . HIS A 1 93 ? 20.838 -3.676 -26.132 1.00 89.38 93 HIS A C 1
ATOM 747 O O . HIS A 1 93 ? 21.861 -3.166 -26.589 1.00 89.38 93 HIS A O 1
ATOM 753 N N . VAL A 1 94 ? 20.640 -4.998 -26.156 1.00 87.06 94 VAL A N 1
ATOM 754 C CA . VAL A 1 94 ? 21.620 -5.946 -26.713 1.00 87.06 94 VAL A CA 1
ATOM 755 C C . VAL A 1 94 ? 21.870 -5.675 -28.200 1.00 87.06 94 VAL A C 1
ATOM 757 O O . VAL A 1 94 ? 23.024 -5.648 -28.628 1.00 87.06 94 VAL A O 1
ATOM 760 N N . PHE A 1 95 ? 20.825 -5.400 -28.987 1.00 84.81 95 PHE A N 1
ATOM 761 C CA . PHE A 1 95 ? 20.977 -5.036 -30.400 1.00 84.81 95 PHE A CA 1
ATOM 762 C C . PHE A 1 95 ? 21.737 -3.719 -30.593 1.00 84.81 95 PHE A C 1
ATOM 764 O O . PHE A 1 95 ? 22.608 -3.636 -31.463 1.00 84.81 95 PHE A O 1
ATOM 771 N N . ALA A 1 96 ? 21.444 -2.698 -29.784 1.00 84.81 96 ALA A N 1
ATOM 772 C CA . ALA A 1 96 ? 22.145 -1.417 -29.839 1.00 84.81 96 ALA A CA 1
ATOM 773 C C . ALA A 1 96 ? 23.639 -1.576 -29.513 1.00 84.81 96 ALA A C 1
ATOM 775 O O . ALA A 1 96 ? 24.492 -1.057 -30.236 1.00 84.81 96 ALA A O 1
ATOM 776 N N . GLN A 1 97 ? 23.961 -2.358 -28.481 1.00 86.06 97 GLN A N 1
ATOM 777 C CA . GLN A 1 97 ? 25.336 -2.644 -28.085 1.00 86.06 97 GLN A CA 1
ATOM 778 C C . GLN A 1 97 ? 26.086 -3.446 -29.160 1.00 86.06 97 GLN A C 1
ATOM 780 O O . GLN A 1 97 ? 27.212 -3.097 -29.515 1.00 86.06 97 GLN A O 1
ATOM 785 N N . ALA A 1 98 ? 25.459 -4.475 -29.736 1.00 87.81 98 ALA A N 1
ATOM 786 C CA . ALA A 1 98 ? 26.047 -5.253 -30.826 1.00 87.81 98 ALA A CA 1
ATOM 787 C C . ALA A 1 98 ? 26.365 -4.374 -32.048 1.00 87.81 98 ALA A C 1
ATOM 789 O O . ALA A 1 98 ? 27.455 -4.460 -32.614 1.00 87.81 98 ALA A O 1
ATOM 790 N N . ARG A 1 99 ? 25.448 -3.470 -32.415 1.00 86.25 99 ARG A N 1
ATOM 791 C CA . ARG A 1 99 ? 25.649 -2.524 -33.520 1.00 86.25 99 ARG A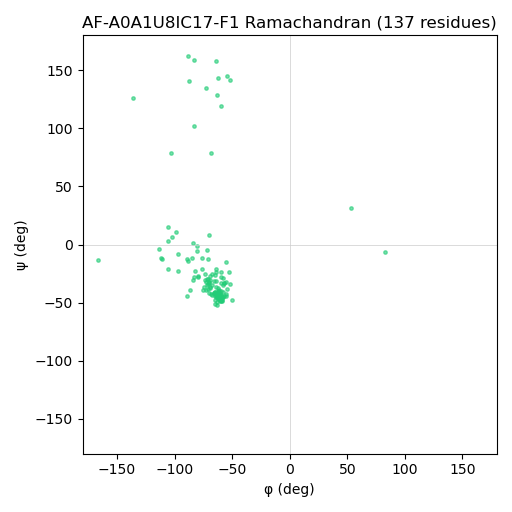 CA 1
ATOM 792 C C . ARG A 1 99 ? 26.779 -1.534 -33.235 1.00 86.25 99 ARG A C 1
ATOM 794 O O . ARG A 1 99 ? 27.579 -1.261 -34.126 1.00 86.25 99 ARG A O 1
ATOM 801 N N . TYR A 1 100 ? 26.878 -1.032 -32.006 1.00 88.00 100 TYR A N 1
ATOM 802 C CA . TYR A 1 100 ? 27.979 -0.166 -31.583 1.00 88.00 100 TYR A CA 1
ATOM 803 C C . TYR A 1 100 ? 29.335 -0.876 -31.696 1.00 88.00 100 TYR A C 1
ATOM 805 O O . TYR A 1 100 ? 30.255 -0.345 -32.316 1.00 88.00 100 TYR A O 1
ATOM 813 N N . HIS A 1 101 ? 29.446 -2.108 -31.191 1.00 89.81 101 HIS A N 1
ATOM 814 C CA . HIS A 1 101 ? 30.675 -2.897 -31.313 1.00 89.81 101 HIS A CA 1
ATOM 815 C C . HIS A 1 101 ? 31.041 -3.202 -32.768 1.00 89.81 101 HIS A C 1
ATOM 817 O O . HIS A 1 101 ? 32.217 -3.150 -33.120 1.00 89.81 101 HIS A O 1
ATOM 823 N N . GLN A 1 102 ? 30.056 -3.458 -33.630 1.00 89.50 102 GLN A N 1
ATOM 824 C CA . GLN A 1 102 ? 30.301 -3.645 -35.057 1.00 89.50 102 GLN A CA 1
ATOM 825 C C . GLN A 1 102 ? 30.886 -2.377 -35.693 1.00 89.50 102 GLN A C 1
ATOM 827 O O . GLN A 1 102 ? 31.887 -2.459 -36.400 1.00 89.50 102 GLN A O 1
ATOM 832 N N . ILE A 1 103 ? 30.327 -1.201 -35.401 1.00 89.38 103 ILE A N 1
ATOM 833 C CA . ILE A 1 103 ? 30.853 0.076 -35.903 1.00 89.38 103 ILE A CA 1
ATOM 834 C C . ILE A 1 103 ? 32.278 0.315 -35.395 1.00 89.38 103 ILE A C 1
ATOM 836 O O . ILE A 1 103 ? 33.156 0.633 -36.191 1.00 89.38 103 ILE A O 1
ATOM 840 N N . LEU A 1 104 ? 32.541 0.091 -34.107 1.00 88.00 104 LEU A N 1
ATOM 841 C CA . LEU A 1 104 ? 33.896 0.194 -33.559 1.00 88.00 104 LEU A CA 1
ATOM 842 C C . LEU A 1 104 ? 34.873 -0.768 -34.239 1.00 88.00 104 LEU A C 1
ATOM 844 O O . LEU A 1 104 ? 36.003 -0.388 -34.526 1.00 88.00 104 LEU A O 1
ATOM 848 N N . SER A 1 105 ? 34.443 -1.996 -34.537 1.00 89.19 105 SER A N 1
ATOM 849 C CA . SER A 1 105 ? 35.288 -2.970 -35.234 1.00 89.19 105 SER A CA 1
ATOM 850 C C . SER A 1 105 ? 35.627 -2.542 -36.664 1.00 89.19 105 SER A C 1
ATOM 852 O O . SER A 1 105 ? 36.713 -2.846 -37.145 1.00 89.19 105 SER A O 1
ATOM 854 N N . LEU A 1 106 ? 34.723 -1.814 -37.329 1.00 86.69 106 LEU A N 1
ATOM 855 C CA . LEU A 1 106 ? 34.959 -1.256 -38.660 1.00 86.69 106 LEU A CA 1
ATOM 856 C C . LEU A 1 106 ? 35.891 -0.044 -38.605 1.00 86.69 106 LEU A C 1
ATOM 858 O O . LEU A 1 106 ? 36.757 0.083 -39.461 1.00 86.69 106 LEU A O 1
ATOM 862 N N . LEU A 1 107 ? 35.740 0.813 -37.593 1.00 82.19 107 LEU A N 1
ATOM 863 C CA . LEU A 1 107 ? 36.594 1.986 -37.391 1.00 82.19 107 LEU A CA 1
ATOM 864 C C . LEU A 1 107 ? 38.021 1.610 -36.968 1.00 82.19 107 LEU A C 1
ATOM 866 O O . LEU A 1 107 ? 38.964 2.286 -37.360 1.00 82.19 107 LEU A O 1
ATOM 870 N N . ASN A 1 108 ? 38.187 0.519 -36.216 1.00 83.88 108 ASN A N 1
ATOM 871 C CA . ASN A 1 108 ? 39.496 0.013 -35.790 1.00 83.88 108 ASN A CA 1
ATOM 872 C C . ASN A 1 108 ? 40.177 -0.882 -36.838 1.00 83.88 108 ASN A C 1
ATOM 874 O O . ASN A 1 108 ? 41.255 -1.421 -36.582 1.00 83.88 108 ASN A O 1
ATOM 878 N N . LYS A 1 109 ? 39.552 -1.094 -38.001 1.00 80.19 109 LYS A N 1
ATOM 879 C CA . LYS A 1 109 ? 40.155 -1.857 -39.091 1.00 80.19 109 LYS A CA 1
ATOM 880 C C . LYS A 1 109 ? 41.067 -0.916 -39.885 1.00 80.19 109 LYS A C 1
ATOM 882 O O . LYS A 1 109 ? 40.582 -0.110 -40.672 1.00 80.19 109 LYS A O 1
ATOM 887 N N . GLU A 1 110 ? 42.377 -1.013 -39.661 1.00 68.94 110 GLU A N 1
ATOM 888 C CA . GLU A 1 110 ? 43.395 -0.299 -40.451 1.00 68.94 110 GLU A CA 1
ATOM 889 C C . GLU A 1 110 ? 43.182 -0.539 -41.962 1.00 68.94 110 GLU A C 1
ATOM 891 O O . GLU A 1 110 ? 42.833 -1.664 -42.360 1.00 68.94 110 GLU A O 1
ATOM 896 N N . PRO A 1 111 ? 43.385 0.477 -42.827 1.00 60.56 111 PRO A N 1
ATOM 897 C CA . PRO A 1 111 ? 43.254 0.308 -44.267 1.00 60.56 111 PRO A CA 1
ATOM 898 C C . PRO A 1 111 ? 44.246 -0.758 -44.736 1.00 60.56 111 PRO A C 1
ATOM 900 O O . PRO A 1 111 ? 45.458 -0.646 -44.562 1.00 60.56 111 PRO A O 1
ATOM 903 N N . THR A 1 112 ? 43.717 -1.837 -45.307 1.00 51.75 112 THR A N 1
ATOM 904 C CA . THR A 1 112 ? 44.529 -2.958 -45.778 1.00 51.75 112 THR A CA 1
ATOM 905 C C . THR A 1 112 ? 45.451 -2.471 -46.897 1.00 51.75 112 THR A C 1
ATOM 907 O O . THR A 1 112 ? 44.999 -1.851 -47.861 1.00 51.75 112 THR A O 1
ATOM 910 N N . VAL A 1 113 ? 46.746 -2.765 -46.758 1.00 54.00 113 VAL A N 1
ATOM 911 C CA . VAL A 1 113 ? 47.872 -2.289 -47.591 1.00 54.00 113 VAL A CA 1
ATOM 912 C C . VAL A 1 113 ? 47.701 -2.576 -49.100 1.00 54.00 113 VAL A C 1
ATOM 914 O O . VAL A 1 113 ? 48.364 -1.975 -49.946 1.00 54.00 113 VAL A O 1
ATOM 917 N N . GLU A 1 114 ? 46.762 -3.450 -49.465 1.00 50.25 114 GLU A N 1
ATOM 918 C CA . GLU A 1 114 ? 46.406 -3.778 -50.850 1.00 50.25 114 GLU A CA 1
ATOM 919 C C . GLU A 1 114 ? 45.700 -2.625 -51.587 1.00 50.25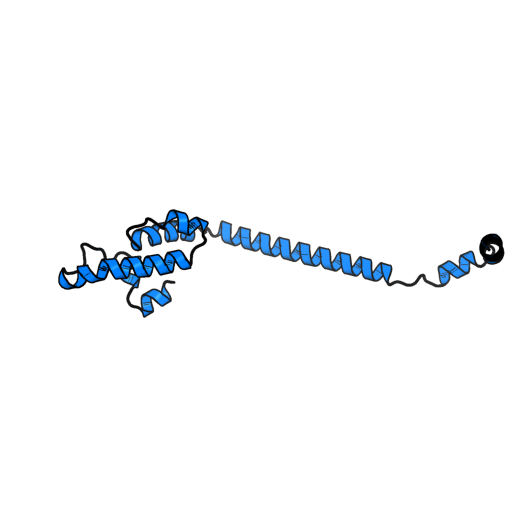 114 GLU A C 1
ATOM 921 O O . GLU A 1 114 ? 45.915 -2.444 -52.786 1.00 50.25 114 GLU A O 1
ATOM 926 N N . ALA A 1 115 ? 44.940 -1.770 -50.887 1.00 46.81 115 ALA A N 1
ATOM 927 C CA . ALA A 1 115 ? 44.309 -0.596 -51.504 1.00 46.81 115 ALA A CA 1
ATOM 928 C C . ALA A 1 115 ? 45.332 0.502 -51.853 1.00 46.81 115 ALA A C 1
ATOM 930 O O . ALA A 1 115 ? 45.167 1.230 -52.832 1.00 46.81 115 ALA A O 1
ATOM 931 N N . THR A 1 116 ? 46.429 0.591 -51.096 1.00 44.88 116 THR A N 1
ATOM 932 C CA . THR A 1 116 ? 47.521 1.539 -51.362 1.00 44.88 116 THR A CA 1
ATOM 933 C C . THR A 1 116 ? 48.464 1.065 -52.468 1.00 44.88 116 THR A C 1
ATOM 935 O O . THR A 1 116 ? 49.015 1.894 -53.187 1.00 44.88 116 THR A O 1
ATOM 938 N N . ALA A 1 117 ? 48.599 -0.250 -52.683 1.00 47.69 117 ALA A N 1
ATOM 939 C CA . ALA A 1 117 ? 49.436 -0.795 -53.754 1.00 47.69 117 ALA A CA 1
ATOM 940 C C . ALA A 1 117 ? 48.846 -0.549 -55.157 1.00 47.69 117 ALA A C 1
ATOM 942 O O . ALA A 1 117 ? 49.592 -0.305 -56.103 1.00 47.69 117 ALA A O 1
ATOM 943 N N . SER A 1 118 ? 47.513 -0.532 -55.294 1.00 45.00 118 SER A N 1
ATOM 944 C CA . SER A 1 118 ? 46.855 -0.253 -56.580 1.00 45.00 118 SER A CA 1
ATOM 945 C C . SER A 1 118 ? 46.864 1.233 -56.974 1.00 45.00 118 SER A C 1
ATOM 947 O O . SER A 1 118 ? 46.716 1.538 -58.155 1.00 45.00 118 SER A O 1
ATOM 949 N N . LEU A 1 119 ? 47.035 2.159 -56.022 1.00 50.16 119 LEU A N 1
ATOM 950 C CA . LEU A 1 119 ? 47.101 3.609 -56.279 1.00 50.16 119 LEU A CA 1
ATOM 951 C C . LEU A 1 119 ? 48.545 4.139 -56.381 1.00 50.16 119 LEU A C 1
ATOM 953 O O . LEU A 1 119 ? 48.790 5.152 -57.043 1.00 50.16 119 LEU A O 1
ATOM 957 N N . ALA A 1 120 ? 49.519 3.428 -55.803 1.00 46.59 120 ALA A N 1
ATOM 958 C CA . ALA A 1 120 ? 50.939 3.776 -55.876 1.00 46.59 120 ALA A CA 1
ATOM 959 C C . ALA A 1 120 ? 51.564 3.569 -57.274 1.00 46.59 120 ALA A C 1
ATOM 961 O O . ALA A 1 120 ? 52.648 4.082 -57.539 1.00 46.59 120 ALA A O 1
ATOM 962 N N . GLY A 1 121 ? 50.875 2.880 -58.193 1.00 50.38 121 GLY A N 1
ATOM 963 C CA . GLY A 1 121 ? 51.361 2.618 -59.554 1.00 50.38 121 GLY A CA 1
ATOM 964 C C . GLY A 1 121 ? 51.393 3.824 -60.507 1.00 50.38 121 GLY A C 1
ATOM 965 O O . GLY A 1 121 ? 51.883 3.682 -61.622 1.00 50.38 121 GLY A O 1
ATOM 966 N N . GLY A 1 122 ? 50.901 5.006 -60.114 1.00 50.03 122 GLY A N 1
ATOM 967 C CA . GLY A 1 122 ? 50.938 6.168 -61.017 1.00 50.03 122 GLY A CA 1
ATOM 968 C C . GLY A 1 122 ? 50.669 7.553 -60.427 1.00 50.03 122 GLY A C 1
ATOM 969 O O . GLY A 1 122 ? 50.959 8.539 -61.096 1.00 50.03 122 GLY A O 1
ATOM 970 N N . ALA A 1 123 ? 50.157 7.674 -59.195 1.00 51.03 123 ALA A N 1
ATOM 971 C CA . ALA A 1 123 ? 49.707 8.971 -58.662 1.00 51.03 123 ALA A CA 1
ATOM 972 C C . ALA A 1 123 ? 50.556 9.543 -57.506 1.00 51.03 123 ALA A C 1
ATOM 974 O O . ALA A 1 123 ? 50.420 10.722 -57.171 1.00 51.03 123 ALA A O 1
ATOM 975 N N . GLN A 1 124 ? 51.463 8.756 -56.911 1.00 47.09 124 GLN A N 1
ATOM 976 C CA . GLN A 1 124 ? 52.214 9.160 -55.709 1.00 47.09 124 GLN A CA 1
ATOM 977 C C . GLN A 1 124 ? 53.216 10.307 -55.968 1.00 47.09 124 GLN A C 1
ATOM 979 O O . GLN A 1 124 ? 53.526 11.080 -55.062 1.00 47.09 124 GLN A O 1
ATOM 984 N N . GLY A 1 125 ? 53.693 10.465 -57.208 1.00 45.59 125 GLY A N 1
ATOM 985 C CA . GLY A 1 125 ? 54.635 11.530 -57.575 1.00 45.59 125 GLY A CA 1
ATOM 986 C C . GLY A 1 125 ? 54.003 12.924 -57.657 1.00 45.59 125 GLY A C 1
ATOM 987 O O . GLY A 1 125 ? 54.662 13.913 -57.354 1.00 45.59 125 GLY A O 1
ATOM 988 N N . VAL A 1 126 ? 52.718 13.013 -58.018 1.00 51.16 126 VAL A N 1
ATOM 989 C CA . VAL A 1 126 ? 52.058 14.300 -58.306 1.00 51.16 126 VAL A CA 1
ATOM 990 C C . VAL A 1 126 ? 51.500 14.946 -57.033 1.00 51.16 126 VAL A C 1
ATOM 992 O O . VAL A 1 126 ? 51.641 16.150 -56.835 1.00 51.16 126 VAL A O 1
ATOM 995 N N . LEU A 1 127 ? 50.940 14.152 -56.115 1.00 46.00 127 LEU A N 1
ATOM 996 C CA . LEU A 1 127 ? 50.383 14.671 -54.856 1.00 46.00 127 LEU A CA 1
ATOM 997 C C . LEU A 1 127 ? 51.468 15.106 -53.860 1.00 46.00 127 LEU A C 1
ATOM 999 O O . LEU A 1 127 ? 51.284 16.087 -53.142 1.00 46.00 127 LEU A O 1
ATOM 1003 N N . SER A 1 128 ? 52.624 14.436 -53.873 1.00 51.94 128 SER A N 1
ATOM 1004 C CA . SER A 1 128 ? 53.774 14.802 -53.036 1.00 51.94 128 SER A CA 1
ATOM 1005 C C . SER A 1 128 ? 54.337 16.183 -53.406 1.00 51.94 128 SER A C 1
ATOM 1007 O O . SER A 1 128 ? 54.697 16.955 -52.522 1.00 51.94 128 SER A O 1
ATOM 1009 N N . ALA A 1 129 ? 54.335 16.540 -54.696 1.00 50.03 129 ALA A N 1
ATOM 1010 C CA . ALA A 1 129 ? 54.757 17.863 -55.162 1.00 50.03 129 ALA A CA 1
ATOM 1011 C C . ALA A 1 129 ? 53.743 18.970 -54.807 1.00 50.03 129 ALA A C 1
ATOM 1013 O O . ALA A 1 129 ? 54.137 20.086 -54.472 1.00 50.03 129 ALA A O 1
ATOM 1014 N N . GLN A 1 130 ? 52.440 18.661 -54.815 1.00 50.91 130 GLN A N 1
ATOM 1015 C CA . GLN A 1 130 ? 51.388 19.634 -54.502 1.00 50.91 130 GLN A CA 1
ATOM 1016 C C . GLN A 1 130 ? 51.358 20.023 -53.012 1.00 50.91 130 GLN A C 1
ATOM 1018 O O . GLN A 1 130 ? 51.065 21.171 -52.685 1.00 50.91 130 GLN A O 1
ATOM 1023 N N . ILE A 1 131 ? 51.675 19.087 -52.110 1.00 54.75 131 ILE A N 1
ATOM 1024 C CA . ILE A 1 131 ? 51.694 19.323 -50.655 1.00 54.75 131 ILE A CA 1
ATOM 1025 C C . ILE A 1 131 ? 52.922 20.147 -50.237 1.00 54.75 131 ILE A C 1
ATOM 1027 O O . ILE A 1 131 ? 52.802 21.021 -49.381 1.00 54.75 131 ILE A O 1
ATOM 1031 N N . ILE A 1 132 ? 54.079 19.931 -50.873 1.00 53.94 132 ILE A N 1
ATOM 1032 C CA . ILE A 1 132 ? 55.299 20.709 -50.599 1.00 53.94 132 ILE A CA 1
ATOM 1033 C C . ILE A 1 132 ? 55.127 22.170 -51.054 1.00 53.94 132 ILE A C 1
ATOM 1035 O O . ILE A 1 132 ? 55.417 23.084 -50.285 1.00 53.94 132 ILE A O 1
ATOM 1039 N N . LEU A 1 133 ? 54.543 22.405 -52.237 1.00 54.25 133 LEU A N 1
ATOM 1040 C CA . LEU A 1 133 ? 54.279 23.762 -52.743 1.00 54.25 133 LEU A CA 1
ATOM 1041 C C . LEU A 1 133 ? 53.272 24.555 -51.889 1.00 54.25 133 LEU A C 1
ATOM 1043 O O . LEU A 1 133 ? 53.385 25.773 -51.780 1.00 54.25 133 LEU A O 1
ATOM 1047 N N . TRP A 1 134 ? 52.305 23.889 -51.253 1.00 53.91 134 TRP A N 1
ATOM 1048 C CA . TRP A 1 134 ? 51.359 24.547 -50.340 1.00 53.91 134 TRP A CA 1
ATOM 1049 C C . TRP A 1 134 ? 52.001 24.991 -49.018 1.00 53.91 134 TRP A C 1
ATOM 1051 O O . TRP A 1 134 ? 51.576 25.988 -48.431 1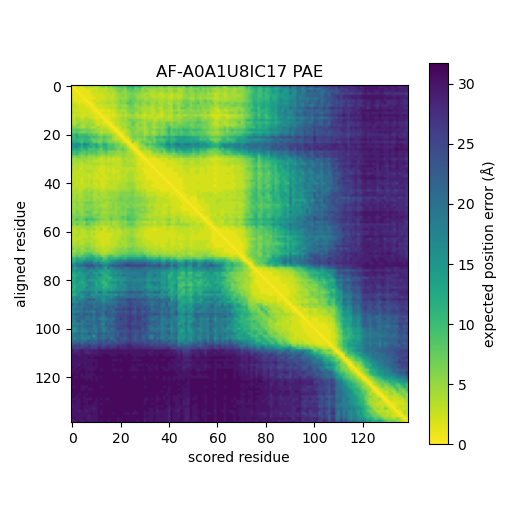.00 53.91 134 TRP A O 1
ATOM 1061 N N . HIS A 1 135 ? 53.029 24.277 -48.556 1.00 57.78 135 HIS A N 1
ATOM 1062 C CA . HIS A 1 135 ? 53.713 24.588 -47.303 1.00 57.78 135 HIS A CA 1
ATOM 1063 C C . HIS A 1 135 ? 54.779 25.688 -47.466 1.00 57.78 135 HIS A C 1
ATOM 1065 O O . HIS A 1 135 ? 55.016 26.438 -46.523 1.00 57.78 135 HIS A O 1
ATOM 1071 N N . GLU A 1 136 ? 55.377 25.834 -48.654 1.00 52.97 136 GLU A N 1
ATOM 1072 C CA . GLU A 1 136 ? 56.301 26.938 -48.977 1.00 52.97 136 GLU A CA 1
ATOM 1073 C C . GLU A 1 136 ? 55.584 28.251 -49.328 1.00 52.97 136 GLU A C 1
ATOM 1075 O O . GLU A 1 136 ? 56.123 29.319 -49.074 1.00 52.97 136 GLU A O 1
ATOM 1080 N N . ALA A 1 137 ? 54.356 28.200 -49.856 1.00 54.97 137 ALA A N 1
ATOM 1081 C CA . ALA A 1 137 ? 53.567 29.401 -50.158 1.00 54.97 137 ALA A CA 1
ATOM 1082 C C . ALA A 1 137 ? 52.858 30.021 -48.932 1.00 54.97 137 ALA A C 1
ATOM 1084 O O . ALA A 1 137 ? 52.233 31.072 -49.058 1.00 54.97 137 ALA A O 1
ATOM 1085 N N . SER A 1 138 ? 52.921 29.366 -47.765 1.00 51.31 138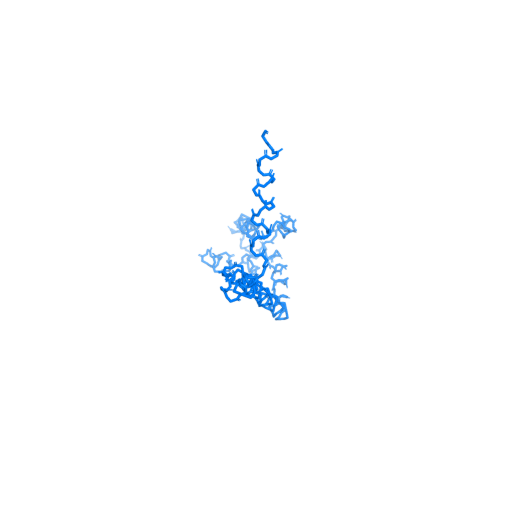 SER A N 1
ATOM 1086 C CA . SER A 1 138 ? 52.232 29.788 -46.532 1.00 51.31 138 SER A CA 1
ATOM 1087 C C . SER A 1 138 ? 53.169 30.393 -45.470 1.00 51.31 138 SER A C 1
ATOM 1089 O O . SER A 1 138 ? 52.756 30.527 -44.316 1.00 51.31 138 SER A O 1
ATOM 1091 N N . PHE A 1 139 ? 54.402 30.758 -45.841 1.00 48.19 139 PHE A N 1
ATOM 1092 C CA . PHE A 1 139 ? 55.361 31.489 -45.003 1.00 48.19 139 PHE A CA 1
ATOM 1093 C C . PHE A 1 139 ? 55.873 32.753 -45.697 1.00 48.19 139 PHE A C 1
ATOM 1095 O O . PHE A 1 139 ? 56.115 32.698 -46.922 1.00 48.19 139 PHE A O 1
#

Sequence (139 aa):
MKIALLAKNKLGFVDGTYSKDSLPDEMGYQWEPCNVIVLSWILNTVSKELSARIIFASSVAVVWNDLSERLHKIDGSRIYFLHREIISHFQAHVFAQARYHQILSLLNKEPTVEATASLAGGAQGVLSAQIILWHEASF

pLDDT: mean 77.72, std 15.11, range [44.88, 93.94]

Solvent-accessible surface area (backbone atoms only — not comparable to full-atom values): 8136 Å² total; per-residue (Å²): 110,70,68,66,28,50,77,64,74,47,42,40,42,46,76,46,75,52,37,82,86,69,42,58,78,92,51,38,76,57,46,59,62,51,40,52,52,52,39,52,56,50,48,74,70,48,55,74,75,57,27,71,76,51,72,84,60,92,44,38,26,59,52,45,49,56,51,46,55,62,57,66,62,60,42,72,66,56,55,50,49,52,54,52,51,52,52,50,52,52,51,53,49,54,53,52,51,53,54,51,52,51,52,51,54,58,73,70,49,72,83,62,70,68,66,55,57,72,51,58,78,79,50,59,73,60,57,57,54,55,56,53,55,56,62,63,72,72,109

Radi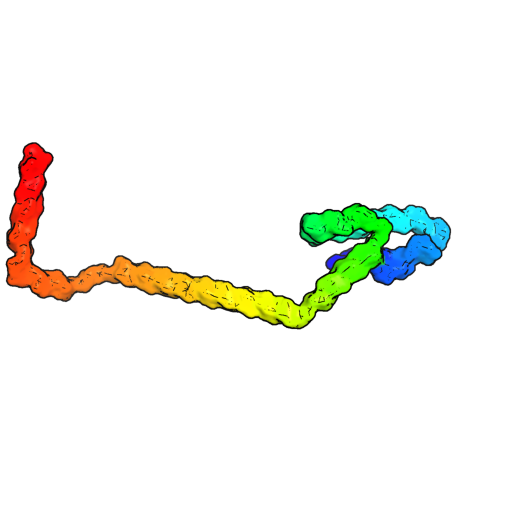us of gyration: 36.12 Å; Cα contacts (8 Å, |Δi|>4): 41; chains: 1; bounding box: 73×43×90 Å

Organism: Gossypium hirsutum (NCBI:txid3635)

Mean predicted aligned error: 16.21 Å

Secondary structure (DSSP, 8-state):
-HHHHHHTT-GGGTSSSS-TTTS-HHHHHHHHHHHHHHHHHHHTTS-HHHHHHHTT-S-HHHHHHHHHHHHHT--HHHHHHHHHHHHHHHHHHHHHHHHHHHHHHHHTSPPPTHHHHHHTTTSHHHHHHHHHHHHHTT-

Foldseek 3Di:
DCVVCVVVVNVCQQQVVDDLVNDDPVCSVVNQVSQVVVLVVVLVPDDPVLNVVCVPPRGNNVSNVVVCVVVVVCDVVVVVVVVVVVVVVVVVVVVVVVVVVVVVVVVPDDDPCVVVVVVVPPPPVPVVVVVVVVVVVVD